Protein AF-A0AAD5DFW3-F1 (afdb_monomer_lite)

Organism: Ambrosia artemisiifolia (NCBI:txid4212)

Sequence (81 aa):
EHLALQVQEKWVHEAITSMKSANPLGLKIFLKMIREGRSKTLKQCLETEYIGISHLLGRTIGNNFYEGTRAMLVDKDKKPQ

Secondary structure (DSSP, 8-state):
-GGGGT---HHHHHHHHHHHHS-HHHHHHHHHHHHHHTTS-HHHHHHHHHHHHHHHHTTTT-SHHHHHHIIIIIS------

Structure (mmCIF, N/CA/C/O backbone):
data_AF-A0AAD5DFW3-F1
#
_entry.id   AF-A0AAD5DFW3-F1
#
loop_
_atom_site.group_PDB
_atom_site.id
_atom_site.type_symbol
_atom_site.label_atom_id
_atom_site.label_alt_id
_atom_site.label_comp_id
_atom_site.label_asym_id
_atom_site.label_entity_id
_atom_site.label_seq_id
_atom_site.pdbx_PDB_ins_code
_atom_site.Cartn_x
_atom_site.Cartn_y
_atom_site.Cartn_z
_atom_site.occupancy
_atom_site.B_iso_or_equiv
_atom_site.auth_seq_id
_atom_site.auth_comp_id
_atom_site.auth_asym_id
_atom_site.auth_atom_id
_atom_site.pdbx_PDB_model_num
ATOM 1 N N . GLU A 1 1 ? 5.255 23.102 -2.663 1.00 47.72 1 GLU A N 1
ATOM 2 C CA . GLU A 1 1 ? 6.716 23.080 -2.416 1.00 47.72 1 GLU A CA 1
ATOM 3 C C . GLU A 1 1 ? 7.138 23.828 -1.152 1.00 47.72 1 GLU A C 1
ATOM 5 O O . GLU A 1 1 ? 7.996 23.319 -0.448 1.00 47.72 1 GLU A O 1
ATOM 10 N N . HIS A 1 2 ? 6.495 24.944 -0.787 1.00 48.12 2 HIS A N 1
ATOM 11 C CA . HIS A 1 2 ? 6.881 25.762 0.377 1.00 48.12 2 HIS A CA 1
ATOM 12 C C . HIS A 1 2 ? 6.907 25.066 1.755 1.00 48.12 2 HIS A C 1
ATOM 14 O O . HIS A 1 2 ? 7.745 25.419 2.576 1.00 48.12 2 HIS A O 1
ATOM 20 N N . LEU A 1 3 ? 6.062 24.060 2.014 1.00 54.66 3 LEU A N 1
ATOM 21 C CA . LEU A 1 3 ? 6.045 23.354 3.310 1.00 54.66 3 LEU A CA 1
ATOM 22 C C . LEU A 1 3 ? 7.305 22.511 3.560 1.00 54.66 3 LEU A C 1
ATOM 24 O O . LEU A 1 3 ? 7.760 22.418 4.692 1.00 54.66 3 LEU A O 1
ATOM 28 N N . ALA A 1 4 ? 7.891 21.921 2.513 1.00 53.00 4 ALA A N 1
ATOM 29 C CA . ALA A 1 4 ? 9.075 21.072 2.658 1.00 53.00 4 ALA A CA 1
ATOM 30 C C . ALA A 1 4 ? 10.333 21.876 3.035 1.00 53.00 4 ALA A C 1
ATOM 32 O O . ALA A 1 4 ? 11.262 21.316 3.594 1.00 53.00 4 ALA A O 1
ATOM 33 N N . LEU A 1 5 ? 10.349 23.187 2.764 1.00 54.91 5 LEU A N 1
ATOM 34 C CA . LEU A 1 5 ? 11.467 24.075 3.094 1.00 54.91 5 LEU A CA 1
ATOM 35 C C . LEU A 1 5 ? 11.433 24.584 4.545 1.00 54.91 5 LEU A C 1
ATOM 37 O O . LEU A 1 5 ? 12.424 25.142 5.006 1.00 54.91 5 LEU A O 1
ATOM 41 N N . GLN A 1 6 ? 10.315 24.422 5.264 1.00 60.12 6 GLN A N 1
ATOM 42 C CA . GLN A 1 6 ? 10.173 24.899 6.648 1.00 60.12 6 GLN A CA 1
ATOM 43 C C . GLN A 1 6 ? 10.430 23.826 7.710 1.00 60.12 6 GLN A C 1
ATOM 45 O O . GLN A 1 6 ? 10.632 24.162 8.874 1.00 60.12 6 GLN A O 1
ATOM 50 N N . VAL A 1 7 ? 10.414 22.549 7.335 1.00 65.00 7 VAL A N 1
ATOM 51 C CA . VAL A 1 7 ? 10.446 21.435 8.287 1.00 65.00 7 VAL A CA 1
ATOM 52 C C . VAL A 1 7 ? 11.855 20.857 8.316 1.00 65.00 7 VAL A C 1
ATOM 54 O O . VAL A 1 7 ? 12.225 20.108 7.423 1.00 65.00 7 VAL A O 1
ATOM 57 N N . GLN A 1 8 ? 12.669 21.252 9.298 1.00 77.44 8 GLN A N 1
ATOM 58 C CA . GLN A 1 8 ? 14.091 20.879 9.384 1.00 77.44 8 GLN A CA 1
ATOM 59 C C . GLN A 1 8 ? 14.315 19.406 9.749 1.00 77.44 8 GLN A C 1
ATOM 61 O O . GLN A 1 8 ? 15.430 18.896 9.616 1.00 77.44 8 GLN A O 1
ATOM 66 N N . GLU A 1 9 ? 13.283 18.694 10.201 1.00 90.50 9 GLU A N 1
ATOM 67 C CA . GLU A 1 9 ? 13.431 17.308 10.604 1.00 90.50 9 GLU A CA 1
ATOM 68 C C . GLU A 1 9 ? 13.733 16.395 9.409 1.00 90.50 9 GLU A C 1
ATOM 70 O O . GLU A 1 9 ? 12.984 16.292 8.430 1.00 90.50 9 GLU A O 1
ATOM 75 N N . LYS A 1 10 ? 14.836 15.652 9.533 1.00 91.75 10 LYS A N 1
ATOM 76 C CA . LYS A 1 10 ? 15.295 14.676 8.539 1.00 91.75 10 LYS A CA 1
ATOM 77 C C . LYS A 1 10 ? 14.203 13.670 8.152 1.00 91.75 10 LYS A C 1
ATOM 79 O O . LYS A 1 10 ? 14.033 13.371 6.973 1.00 91.75 10 LYS A O 1
ATOM 84 N N . TRP A 1 11 ? 13.431 13.188 9.128 1.00 93.00 11 TRP A N 1
ATOM 85 C CA . TRP A 1 11 ? 12.398 12.174 8.899 1.00 93.00 11 TRP A CA 1
ATOM 86 C C . TRP A 1 11 ? 11.263 12.679 7.993 1.00 93.00 11 TRP A C 1
ATOM 88 O O . TRP A 1 11 ? 10.699 11.899 7.229 1.00 93.00 11 TRP A O 1
ATOM 98 N N . VAL A 1 12 ? 10.948 13.982 8.020 1.00 93.06 12 VAL A N 1
ATOM 99 C CA . VAL A 1 12 ? 9.906 14.563 7.156 1.00 93.06 12 VAL A CA 1
ATOM 100 C C . VAL A 1 12 ? 10.371 14.598 5.710 1.00 93.06 12 VAL A C 1
ATOM 102 O O . VAL A 1 12 ? 9.622 14.225 4.806 1.00 93.06 12 VAL A O 1
ATOM 105 N N . HIS A 1 13 ? 11.627 14.979 5.482 1.00 90.75 13 HIS A N 1
ATOM 106 C CA . HIS A 1 13 ? 12.235 14.940 4.156 1.00 90.75 13 HIS A CA 1
ATOM 107 C C . HIS A 1 13 ? 12.285 13.516 3.591 1.00 90.75 13 HIS A C 1
ATOM 109 O O . HIS A 1 13 ? 11.941 13.300 2.425 1.00 90.75 13 HIS A O 1
ATOM 115 N N . GLU A 1 14 ? 12.663 12.539 4.416 1.00 93.75 14 GLU A N 1
ATOM 116 C CA . GLU A 1 14 ? 12.671 11.120 4.048 1.00 93.75 14 GLU A CA 1
ATOM 117 C C . GLU A 1 14 ? 11.254 10.624 3.707 1.00 93.75 14 GLU A C 1
ATOM 119 O O . GLU A 1 14 ? 11.056 9.992 2.668 1.00 93.75 14 GLU A O 1
ATOM 124 N N . AL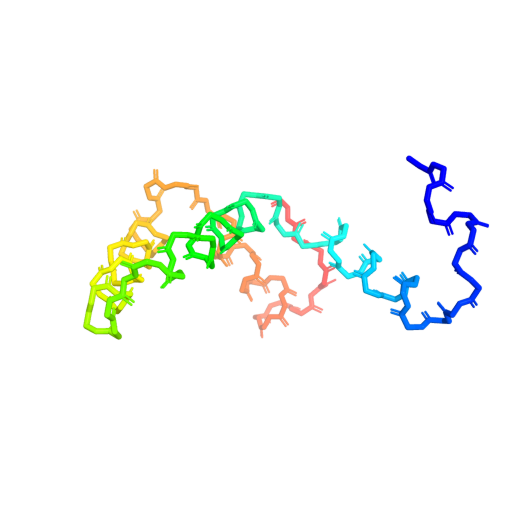A A 1 15 ? 10.246 10.986 4.509 1.00 94.06 15 ALA A N 1
ATOM 125 C CA . ALA A 1 15 ? 8.851 10.634 4.252 1.00 94.06 15 ALA A CA 1
ATOM 126 C C . ALA A 1 15 ? 8.319 11.251 2.947 1.00 94.06 15 ALA A C 1
ATOM 128 O O . ALA A 1 15 ? 7.697 10.556 2.144 1.00 94.06 15 ALA A O 1
ATOM 129 N N . ILE A 1 16 ? 8.591 12.537 2.693 1.00 93.50 16 ILE A N 1
ATOM 130 C CA . ILE A 1 16 ? 8.199 13.208 1.443 1.00 93.50 16 ILE A CA 1
ATOM 131 C C . ILE A 1 16 ? 8.875 12.544 0.242 1.00 93.50 16 ILE A C 1
ATOM 133 O O . ILE A 1 16 ? 8.220 12.303 -0.771 1.00 93.50 16 ILE A O 1
ATOM 137 N N . THR A 1 17 ? 10.166 12.235 0.350 1.00 93.38 17 THR A N 1
ATOM 138 C CA . THR A 1 17 ? 10.925 11.565 -0.714 1.00 93.38 17 THR A CA 1
ATOM 139 C C . THR A 1 17 ? 10.348 10.181 -1.009 1.00 93.38 17 THR A C 1
ATOM 141 O O . THR A 1 17 ? 10.120 9.856 -2.171 1.00 93.38 17 THR A O 1
ATOM 144 N N . SER A 1 18 ? 10.023 9.411 0.033 1.00 93.00 18 SER A N 1
ATOM 145 C CA . SER A 1 18 ? 9.365 8.104 -0.081 1.00 93.00 18 SER A CA 1
ATOM 146 C C . SER A 1 18 ? 7.987 8.197 -0.749 1.00 93.00 18 SER A C 1
ATOM 148 O O . SER A 1 18 ? 7.668 7.429 -1.653 1.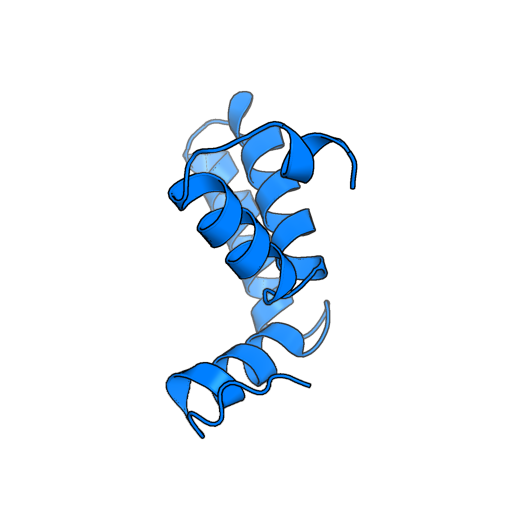00 93.00 18 SER A O 1
ATOM 150 N N . MET A 1 19 ? 7.170 9.192 -0.385 1.00 94.50 19 MET A N 1
ATOM 151 C CA . MET A 1 19 ? 5.880 9.409 -1.049 1.00 94.50 19 MET A CA 1
ATOM 152 C C . MET A 1 19 ? 6.042 9.824 -2.517 1.00 94.50 19 MET A C 1
ATOM 154 O O . MET A 1 19 ? 5.252 9.407 -3.357 1.00 94.50 19 MET A O 1
ATOM 158 N N . LYS A 1 20 ? 7.060 10.623 -2.857 1.00 92.44 20 LYS A N 1
ATOM 159 C CA . LYS A 1 20 ? 7.316 11.040 -4.246 1.00 92.44 20 LYS A CA 1
ATOM 160 C C . LYS A 1 20 ? 7.788 9.896 -5.147 1.00 92.44 20 LYS A C 1
ATOM 162 O O . LYS A 1 20 ? 7.550 9.968 -6.347 1.00 92.44 20 LYS A O 1
ATOM 167 N N . SER A 1 21 ? 8.449 8.877 -4.597 1.00 90.50 21 SER A N 1
ATOM 168 C CA . SER A 1 21 ? 8.875 7.691 -5.353 1.00 90.50 21 SER A CA 1
ATOM 169 C C . SER A 1 21 ? 7.804 6.598 -5.435 1.00 90.50 21 SER A C 1
ATOM 171 O O . SER A 1 21 ? 7.941 5.662 -6.220 1.00 90.50 21 SER A O 1
ATOM 173 N N . ALA A 1 22 ? 6.736 6.697 -4.640 1.00 91.19 22 ALA A N 1
ATOM 174 C CA . ALA A 1 22 ? 5.627 5.755 -4.659 1.00 91.19 22 ALA A CA 1
ATOM 175 C C . ALA A 1 22 ? 4.639 6.025 -5.809 1.00 91.19 22 ALA A C 1
ATOM 177 O O . ALA A 1 22 ? 4.539 7.126 -6.347 1.00 91.19 22 ALA A O 1
ATOM 178 N N . ASN A 1 23 ? 3.835 5.010 -6.141 1.00 89.94 23 ASN A N 1
ATOM 179 C CA . ASN A 1 23 ? 2.762 5.112 -7.131 1.00 89.94 23 ASN A CA 1
ATOM 180 C C . ASN A 1 23 ? 1.707 6.174 -6.720 1.00 89.94 23 ASN A C 1
ATOM 182 O O . ASN A 1 23 ? 0.989 5.957 -5.732 1.00 89.94 23 ASN A O 1
ATOM 186 N N . PRO A 1 24 ? 1.510 7.258 -7.503 1.00 91.81 24 PRO A N 1
ATOM 187 C CA . PRO A 1 24 ? 0.561 8.324 -7.173 1.00 91.81 24 PRO A CA 1
ATOM 188 C C . PRO A 1 24 ? -0.894 7.855 -7.042 1.00 91.81 24 PRO A C 1
ATOM 190 O O . PRO A 1 24 ? -1.645 8.392 -6.225 1.00 91.81 24 PRO A O 1
ATOM 193 N N . LEU A 1 25 ? -1.311 6.860 -7.834 1.00 90.94 25 LEU A N 1
ATOM 194 C CA . LEU A 1 25 ? -2.667 6.309 -7.766 1.00 90.94 25 LEU A CA 1
ATOM 195 C C . LEU A 1 25 ? -2.888 5.555 -6.451 1.00 90.94 25 LEU A C 1
ATOM 197 O O . LEU A 1 25 ? -3.892 5.781 -5.778 1.00 90.94 25 LEU A O 1
ATOM 201 N N . GLY A 1 26 ? -1.923 4.716 -6.062 1.00 90.81 26 GLY A N 1
ATOM 202 C CA . GLY A 1 26 ? -1.959 3.983 -4.798 1.00 90.81 26 GLY A CA 1
ATOM 203 C C . GLY A 1 26 ? -2.099 4.932 -3.611 1.00 90.81 26 GLY A C 1
ATOM 204 O O . GLY A 1 26 ? -3.024 4.785 -2.817 1.00 90.81 26 GLY A O 1
ATOM 205 N N . LEU A 1 27 ? -1.263 5.974 -3.545 1.00 94.75 27 LEU A N 1
ATOM 206 C CA . LEU A 1 27 ? -1.328 6.976 -2.474 1.00 94.75 27 LEU A CA 1
ATOM 207 C C . LEU A 1 27 ? -2.711 7.633 -2.353 1.00 94.75 27 LEU A C 1
ATOM 209 O O . LEU A 1 27 ? -3.223 7.792 -1.245 1.00 94.75 27 LEU A O 1
ATOM 213 N N . LYS A 1 28 ? -3.345 7.987 -3.479 1.00 94.62 28 LYS A N 1
ATOM 214 C CA . LYS A 1 28 ? -4.691 8.583 -3.486 1.00 94.62 28 LYS A CA 1
ATOM 215 C C . LYS A 1 28 ? -5.759 7.606 -2.992 1.00 94.62 28 LYS A C 1
ATOM 217 O O . LYS A 1 28 ? -6.613 8.005 -2.200 1.00 94.62 28 LYS A O 1
ATOM 222 N N . ILE A 1 29 ? -5.707 6.349 -3.441 1.00 93.62 29 ILE A N 1
ATOM 223 C CA . ILE A 1 29 ? -6.647 5.298 -3.026 1.00 93.62 29 ILE A CA 1
ATOM 224 C C . ILE A 1 29 ? -6.527 5.052 -1.520 1.00 93.62 29 ILE A C 1
ATOM 226 O O . ILE A 1 29 ? -7.519 5.182 -0.805 1.00 93.62 29 ILE A O 1
ATOM 230 N N . PHE A 1 30 ? -5.315 4.798 -1.020 1.00 93.75 30 PHE A N 1
ATOM 231 C CA . PHE 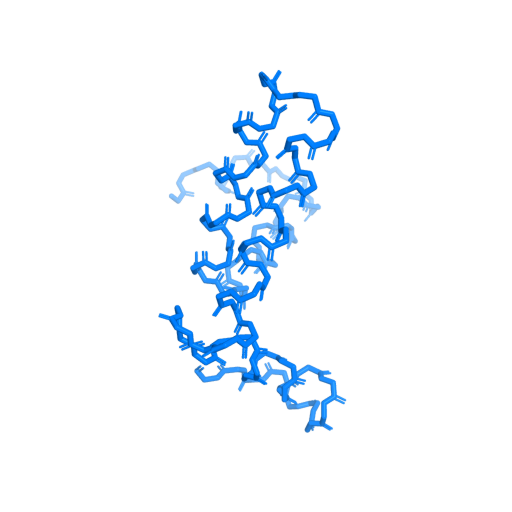A 1 30 ? -5.086 4.553 0.405 1.00 93.75 30 PHE A CA 1
ATOM 232 C C . PHE A 1 30 ? -5.489 5.753 1.267 1.00 93.75 30 PHE A C 1
ATOM 234 O O . PHE A 1 30 ? -6.167 5.581 2.279 1.00 93.75 30 PHE A O 1
ATOM 241 N N . LEU A 1 31 ? -5.165 6.984 0.853 1.00 96.94 31 LEU A N 1
ATOM 242 C CA . LEU A 1 31 ? -5.585 8.182 1.582 1.00 96.94 31 LEU A CA 1
ATOM 243 C C . LEU A 1 31 ? -7.115 8.307 1.659 1.00 96.94 31 LEU A C 1
ATOM 245 O O . LEU A 1 31 ? -7.649 8.676 2.707 1.00 96.94 31 LEU A O 1
ATOM 249 N N . LYS A 1 32 ? -7.828 8.002 0.566 1.00 95.69 32 LYS A N 1
ATOM 250 C CA . LYS A 1 32 ? -9.298 7.984 0.546 1.00 95.69 32 LYS A CA 1
ATOM 251 C C . LYS A 1 32 ? -9.844 6.921 1.500 1.00 95.69 32 LYS A C 1
ATOM 253 O O . LYS A 1 32 ? -10.703 7.248 2.315 1.00 95.69 32 LYS A O 1
ATOM 258 N N . MET A 1 33 ? -9.303 5.703 1.460 1.00 96.19 33 MET A N 1
ATOM 259 C CA . MET A 1 33 ? -9.710 4.604 2.344 1.00 96.19 33 MET A CA 1
ATOM 260 C C . MET A 1 33 ? -9.508 4.951 3.822 1.00 96.19 33 MET A C 1
ATOM 262 O O . MET A 1 33 ? -10.427 4.772 4.615 1.00 96.19 33 MET A O 1
ATOM 266 N N . ILE A 1 34 ? -8.363 5.541 4.184 1.00 96.44 34 ILE A N 1
ATOM 267 C CA . ILE A 1 34 ? -8.078 5.990 5.558 1.00 96.44 34 ILE A CA 1
ATOM 268 C C . ILE A 1 34 ? -9.081 7.057 6.014 1.00 96.44 34 ILE A C 1
ATOM 270 O O . ILE A 1 34 ? -9.563 7.022 7.146 1.00 96.44 34 ILE A O 1
ATOM 274 N N . ARG A 1 35 ? -9.398 8.031 5.151 1.00 97.69 35 ARG A N 1
ATOM 275 C CA . ARG A 1 35 ? -10.343 9.109 5.484 1.00 97.69 35 ARG A CA 1
ATOM 276 C C . ARG A 1 35 ? -11.760 8.582 5.691 1.00 97.69 35 ARG A C 1
ATOM 278 O O . ARG A 1 35 ? -12.397 8.967 6.665 1.00 97.69 35 ARG A O 1
ATOM 285 N N . GLU A 1 36 ? -12.225 7.696 4.816 1.00 96.38 36 GLU A N 1
ATOM 286 C CA . GLU A 1 36 ? -13.543 7.062 4.935 1.00 96.38 36 GLU A CA 1
ATOM 287 C C . GLU A 1 36 ? -13.626 6.074 6.101 1.00 96.38 36 GLU A C 1
ATOM 289 O O . GLU A 1 36 ? -14.684 5.918 6.702 1.00 96.38 36 GLU A O 1
ATOM 294 N N . GLY A 1 37 ? -12.513 5.421 6.444 1.00 97.31 37 GLY A N 1
ATOM 295 C CA . GLY A 1 37 ? -12.439 4.473 7.552 1.00 97.31 37 GLY A CA 1
ATOM 296 C C . GLY A 1 37 ? -12.804 5.087 8.905 1.00 97.31 37 GLY A C 1
ATOM 297 O O . GLY A 1 37 ? -13.316 4.390 9.773 1.00 97.31 37 GLY A O 1
ATOM 298 N N . ARG A 1 38 ? -12.630 6.407 9.077 1.00 97.25 38 ARG A N 1
ATOM 299 C CA . ARG A 1 38 ? -12.954 7.121 10.328 1.00 97.25 38 ARG A CA 1
ATOM 300 C C . ARG A 1 38 ? -14.426 7.024 10.731 1.00 97.25 38 ARG A C 1
ATOM 302 O O . ARG A 1 38 ? -14.732 7.175 11.907 1.00 97.25 38 ARG A O 1
ATOM 309 N N . SER A 1 39 ? -15.320 6.808 9.769 1.00 97.19 39 SER A N 1
ATOM 310 C CA . SER A 1 39 ? -16.763 6.680 9.990 1.00 97.19 39 SER A CA 1
ATOM 311 C C . SER A 1 39 ? -17.280 5.256 9.769 1.00 97.19 39 SER A C 1
ATOM 313 O O . SER A 1 39 ? -18.490 5.058 9.692 1.00 97.19 39 SER A O 1
ATOM 315 N N . LYS A 1 40 ? -16.389 4.272 9.598 1.00 97.69 40 LYS A N 1
ATOM 316 C CA . LYS A 1 40 ? -16.728 2.880 9.285 1.00 97.69 40 LYS A CA 1
ATOM 317 C C . LYS A 1 40 ? -16.361 1.974 10.459 1.00 97.69 40 LYS A C 1
ATOM 319 O O . LYS A 1 40 ? -15.413 2.222 11.198 1.00 97.69 40 LYS A O 1
ATOM 324 N N . THR A 1 41 ? -17.106 0.887 10.611 1.00 98.44 41 THR A N 1
ATOM 325 C CA . THR A 1 41 ? -16.689 -0.237 11.459 1.00 98.44 41 THR A CA 1
ATOM 326 C C . THR A 1 41 ? -15.518 -0.981 10.815 1.00 98.44 41 THR A C 1
ATOM 328 O O . THR A 1 41 ? -15.324 -0.911 9.600 1.00 98.44 41 THR A O 1
ATOM 331 N N . LEU A 1 42 ? -14.781 -1.773 11.602 1.00 98.06 42 LEU A N 1
ATOM 332 C CA . LEU A 1 42 ? -13.702 -2.622 11.081 1.00 98.06 42 LEU A CA 1
ATOM 333 C C . LEU A 1 42 ? -14.173 -3.506 9.913 1.00 98.06 42 LEU A C 1
ATOM 335 O O . LEU A 1 42 ? -13.495 -3.587 8.894 1.00 98.06 42 LEU A O 1
ATOM 339 N N . LYS A 1 43 ? -15.361 -4.115 10.031 1.00 98.50 43 LYS A N 1
ATOM 340 C CA . LYS A 1 43 ? -15.940 -4.955 8.974 1.00 98.50 43 LYS A CA 1
ATOM 341 C C . LYS A 1 43 ? -16.095 -4.185 7.657 1.00 98.50 43 LYS A C 1
ATOM 343 O O . LYS A 1 43 ? -15.669 -4.666 6.615 1.00 98.50 43 LYS A O 1
ATOM 348 N N . GLN A 1 44 ? -16.641 -2.973 7.713 1.00 98.25 44 GLN A N 1
ATOM 349 C CA . GLN A 1 44 ? -16.838 -2.129 6.530 1.00 98.25 44 GLN A CA 1
ATOM 350 C C . GLN A 1 44 ? -15.512 -1.646 5.920 1.00 98.25 44 GLN A C 1
ATOM 352 O O . GLN A 1 44 ? -15.413 -1.480 4.701 1.00 98.25 44 GLN A O 1
ATOM 357 N N . CYS A 1 45 ? -14.486 -1.415 6.745 1.00 98.19 45 CYS A N 1
ATOM 358 C CA . CYS A 1 45 ? -13.135 -1.133 6.257 1.00 98.19 45 CYS A CA 1
ATOM 359 C C . CYS A 1 45 ? -12.581 -2.325 5.468 1.00 98.19 45 CYS A C 1
ATOM 361 O O . CYS A 1 45 ? -12.169 -2.142 4.325 1.00 98.19 45 CYS A O 1
ATOM 363 N N . LEU A 1 46 ? -12.670 -3.538 6.023 1.00 98.19 46 LEU A N 1
ATOM 364 C CA . LEU A 1 46 ? -12.205 -4.765 5.368 1.00 98.19 46 LEU A CA 1
ATOM 365 C C . LEU A 1 46 ? -12.962 -5.057 4.063 1.00 98.19 46 LEU A C 1
ATOM 367 O O . LEU A 1 46 ? -12.350 -5.449 3.075 1.00 98.19 46 LEU A O 1
ATOM 371 N N . GLU A 1 47 ? -14.275 -4.818 4.015 1.00 97.94 47 GLU A N 1
ATOM 372 C CA . GLU A 1 47 ? -15.065 -4.928 2.778 1.00 97.94 47 GLU A CA 1
ATOM 373 C C . GLU A 1 47 ? -14.579 -3.935 1.706 1.00 97.94 47 GLU A C 1
ATOM 375 O O . GLU A 1 47 ? -14.420 -4.295 0.539 1.00 97.94 47 GLU A O 1
ATOM 380 N N . THR A 1 48 ? -14.284 -2.693 2.108 1.00 96.38 48 THR A N 1
ATOM 381 C CA . THR A 1 48 ? -13.735 -1.668 1.203 1.00 96.38 48 THR A CA 1
ATOM 382 C C . THR A 1 48 ? -12.343 -2.070 0.695 1.00 96.38 48 THR A C 1
ATOM 384 O O . THR A 1 48 ? -12.056 -1.943 -0.496 1.00 96.38 48 THR A O 1
ATOM 387 N N . GLU A 1 49 ? -11.482 -2.573 1.583 1.00 96.25 49 GLU A N 1
ATOM 388 C CA . GLU A 1 49 ? -10.139 -3.063 1.253 1.00 96.25 49 GLU A CA 1
ATOM 389 C C . GLU A 1 49 ? -10.184 -4.243 0.289 1.00 96.25 49 GLU A C 1
ATOM 391 O O . GLU A 1 49 ? -9.472 -4.237 -0.715 1.00 96.25 49 GLU A O 1
ATOM 396 N N . TYR A 1 50 ? -11.062 -5.213 0.536 1.00 97.06 50 TYR A N 1
ATOM 397 C CA . TYR A 1 50 ? -11.240 -6.375 -0.325 1.00 97.06 50 TYR A CA 1
ATOM 398 C C . TYR A 1 50 ? -11.599 -5.977 -1.764 1.00 97.06 50 TYR A C 1
ATOM 400 O O . TYR A 1 50 ? -10.985 -6.469 -2.715 1.00 97.06 50 TYR A O 1
ATOM 408 N N . ILE A 1 51 ? -12.540 -5.044 -1.938 1.00 95.31 51 ILE A N 1
ATOM 409 C CA . ILE A 1 51 ? -12.933 -4.534 -3.260 1.00 95.31 51 ILE A CA 1
ATOM 410 C C . ILE A 1 51 ? -11.755 -3.813 -3.927 1.00 95.31 51 ILE A C 1
ATOM 412 O O . ILE A 1 51 ? -11.429 -4.088 -5.084 1.00 95.31 51 ILE A O 1
ATOM 416 N N . GLY A 1 52 ? -11.073 -2.926 -3.196 1.00 93.31 52 GLY A N 1
ATOM 417 C CA . GLY A 1 52 ? -9.921 -2.185 -3.713 1.00 93.31 52 GLY A CA 1
ATOM 418 C C . GLY A 1 52 ? -8.782 -3.101 -4.173 1.00 93.31 52 GLY A C 1
ATOM 419 O O . GLY A 1 52 ? -8.251 -2.928 -5.272 1.00 93.31 52 GLY A O 1
ATOM 420 N N . ILE A 1 53 ? -8.447 -4.114 -3.371 1.00 93.25 53 ILE A N 1
ATOM 421 C CA . ILE A 1 53 ? -7.418 -5.110 -3.695 1.00 93.25 53 ILE A CA 1
ATOM 422 C C . ILE A 1 53 ? -7.851 -5.970 -4.885 1.00 93.25 53 ILE A C 1
ATOM 424 O O . ILE A 1 53 ? -7.034 -6.244 -5.761 1.00 93.25 53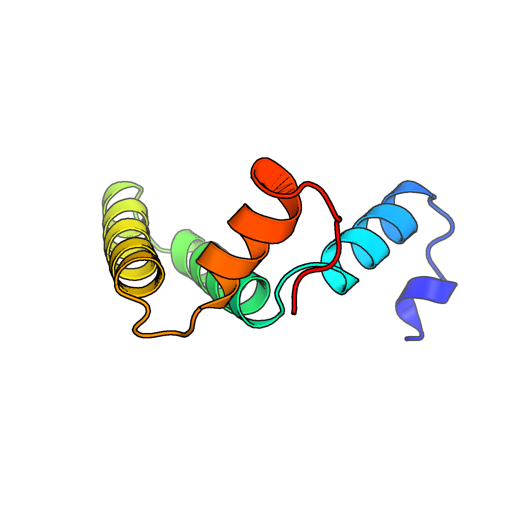 ILE A O 1
ATOM 428 N N . SER A 1 54 ? -9.127 -6.347 -4.976 1.00 95.75 54 SER A N 1
ATOM 429 C CA . SER A 1 54 ? -9.644 -7.121 -6.112 1.00 95.75 54 SER A CA 1
ATOM 430 C C . SER A 1 54 ? -9.475 -6.370 -7.434 1.00 95.75 54 SER A C 1
ATOM 432 O O . SER A 1 54 ? -9.026 -6.950 -8.419 1.00 95.75 54 SER A O 1
ATOM 434 N N . HIS A 1 55 ? -9.743 -5.062 -7.452 1.00 94.50 55 HIS A N 1
ATOM 435 C CA . HIS A 1 55 ? -9.491 -4.215 -8.621 1.00 94.50 55 HIS A CA 1
ATOM 436 C C . HIS A 1 55 ? -7.999 -4.069 -8.949 1.00 94.50 55 HIS A C 1
ATOM 438 O O . HIS A 1 55 ? -7.615 -4.059 -10.121 1.00 94.50 55 HIS A O 1
ATOM 444 N N . LEU A 1 56 ? -7.152 -3.976 -7.921 1.00 92.25 56 LEU A N 1
ATOM 445 C CA . LEU A 1 56 ? -5.701 -3.889 -8.068 1.00 92.25 56 LEU A CA 1
ATOM 446 C C . LEU A 1 56 ? -5.117 -5.160 -8.704 1.00 92.25 56 LEU A C 1
ATOM 448 O O . LEU A 1 56 ? -4.379 -5.082 -9.684 1.00 92.25 56 LEU A O 1
ATOM 452 N N . LEU A 1 57 ? -5.487 -6.328 -8.173 1.00 93.31 57 LEU A N 1
ATOM 453 C CA . LEU A 1 57 ? -5.061 -7.636 -8.678 1.00 93.31 57 LEU A CA 1
ATOM 454 C C . LEU A 1 57 ? -5.699 -7.949 -10.037 1.00 93.31 57 LEU A C 1
ATOM 456 O O . LEU A 1 57 ? -5.044 -8.474 -10.930 1.00 93.31 57 LEU A O 1
ATOM 460 N N . GLY A 1 58 ? -6.954 -7.553 -10.239 1.00 95.25 58 GLY A N 1
ATOM 461 C CA . GLY A 1 58 ? -7.645 -7.662 -11.522 1.00 95.25 58 GLY A CA 1
ATOM 462 C C . GLY A 1 58 ? -7.124 -6.709 -12.603 1.00 95.25 58 GLY A C 1
ATOM 463 O O . GLY A 1 58 ? -7.626 -6.751 -13.723 1.00 95.25 58 GLY A O 1
ATOM 464 N N . ARG A 1 59 ? -6.144 -5.842 -12.292 1.00 93.25 59 ARG A N 1
ATOM 465 C CA . ARG A 1 59 ? -5.565 -4.831 -13.202 1.00 93.25 59 ARG A CA 1
ATOM 466 C C . ARG A 1 59 ? -6.587 -3.844 -13.769 1.00 93.25 59 ARG A C 1
ATOM 468 O O . ARG A 1 59 ? -6.304 -3.141 -14.737 1.00 93.25 59 ARG A O 1
ATOM 475 N N . THR A 1 60 ? -7.763 -3.723 -13.152 1.00 94.31 60 THR A N 1
ATOM 476 C CA . THR A 1 60 ? -8.836 -2.844 -13.648 1.00 94.31 60 THR A CA 1
ATOM 477 C C . THR A 1 60 ? -8.536 -1.366 -13.404 1.00 94.31 60 THR A C 1
ATOM 479 O O . THR A 1 60 ? -9.165 -0.500 -13.998 1.00 94.31 60 THR A O 1
ATOM 482 N N . ILE A 1 61 ? -7.582 -1.075 -12.516 1.00 88.44 61 ILE A N 1
ATOM 483 C CA . ILE A 1 61 ? -7.110 0.275 -12.177 1.00 88.44 61 ILE A CA 1
ATOM 484 C C . ILE A 1 61 ? -5.646 0.504 -12.596 1.00 88.44 61 ILE A C 1
ATOM 486 O O . ILE A 1 61 ? -4.997 1.425 -12.105 1.00 88.44 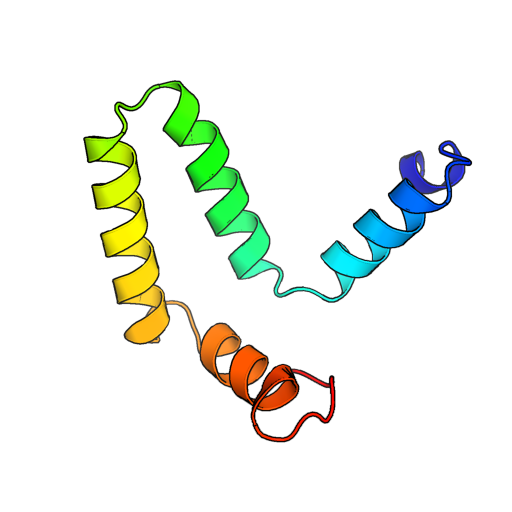61 ILE A O 1
ATOM 490 N N . GLY A 1 62 ? -5.124 -0.330 -13.503 1.00 88.75 62 GLY A N 1
ATOM 491 C CA . GLY A 1 62 ? -3.770 -0.234 -14.052 1.00 88.75 62 GLY A CA 1
ATOM 492 C C . GLY A 1 62 ? -2.805 -1.310 -13.547 1.00 88.75 62 GLY A C 1
ATOM 493 O O . GLY A 1 62 ? -3.139 -2.142 -12.704 1.00 88.75 62 GLY A O 1
ATOM 494 N N . ASN A 1 63 ? -1.579 -1.279 -14.076 1.00 92.88 63 ASN A N 1
ATOM 495 C CA . ASN A 1 63 ? -0.551 -2.301 -13.834 1.00 92.88 63 ASN A CA 1
ATOM 496 C C . ASN A 1 63 ? 0.480 -1.914 -12.765 1.00 92.88 63 ASN A C 1
ATOM 498 O O . ASN A 1 63 ? 1.370 -2.706 -12.464 1.00 92.88 63 ASN A O 1
ATOM 502 N N . ASN A 1 64 ? 0.341 -0.737 -12.152 1.00 90.62 64 ASN A N 1
ATOM 503 C CA . ASN A 1 64 ? 1.339 -0.164 -11.243 1.00 90.62 64 ASN A CA 1
ATOM 504 C C . ASN A 1 64 ? 1.657 -1.065 -10.039 1.00 90.62 64 ASN A C 1
ATOM 506 O O . ASN A 1 64 ? 2.757 -0.996 -9.501 1.00 90.62 64 ASN A O 1
ATOM 510 N N . PHE A 1 65 ? 0.713 -1.905 -9.597 1.00 91.50 65 PHE A N 1
ATOM 511 C CA . PHE A 1 65 ? 0.988 -2.902 -8.558 1.00 91.50 65 PHE A CA 1
ATOM 512 C C . PHE A 1 65 ? 1.996 -3.946 -9.032 1.00 91.50 65 PHE A C 1
ATOM 514 O O . PHE A 1 65 ? 3.017 -4.143 -8.385 1.00 91.50 65 PHE A O 1
ATOM 521 N N . TYR A 1 66 ? 1.735 -4.563 -10.185 1.00 94.12 66 TYR A N 1
ATOM 522 C CA . TYR A 1 66 ? 2.616 -5.573 -10.766 1.00 94.12 66 TYR A CA 1
ATOM 523 C C . TYR A 1 66 ? 3.980 -4.991 -11.116 1.00 94.12 66 TYR A C 1
ATOM 525 O O . TYR A 1 66 ? 4.993 -5.617 -10.825 1.00 94.12 66 TYR A O 1
ATOM 533 N N . GLU A 1 67 ? 4.009 -3.784 -11.676 1.00 94.44 67 GLU A N 1
ATOM 534 C CA . GLU A 1 6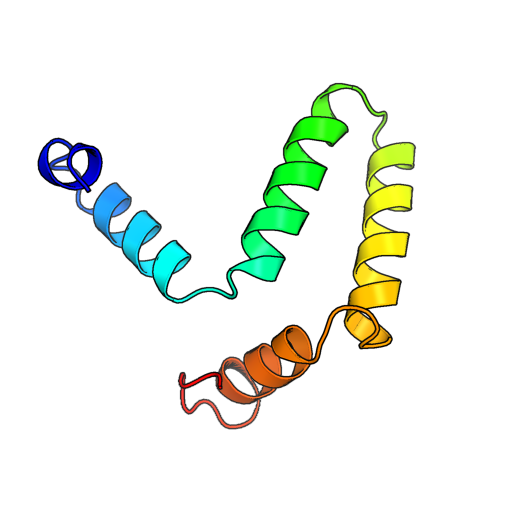7 ? 5.257 -3.100 -12.004 1.00 94.44 67 GLU A CA 1
ATOM 535 C C . GLU A 1 67 ? 6.048 -2.717 -10.747 1.00 94.44 67 GLU A C 1
ATOM 537 O O . GLU A 1 67 ? 7.251 -2.958 -10.667 1.00 94.44 67 GLU A O 1
ATOM 542 N N . GLY A 1 68 ? 5.370 -2.232 -9.703 1.00 93.12 68 GLY A N 1
ATOM 543 C CA . GLY A 1 68 ? 5.991 -1.998 -8.401 1.00 93.12 68 GLY A CA 1
ATOM 544 C C . GLY A 1 68 ? 6.562 -3.280 -7.787 1.00 93.12 68 GLY A C 1
ATOM 545 O O . GLY A 1 68 ? 7.693 -3.284 -7.302 1.00 93.12 68 GLY A O 1
ATOM 546 N N . THR A 1 69 ? 5.822 -4.392 -7.843 1.00 94.25 69 THR A N 1
ATOM 547 C CA . THR A 1 69 ? 6.301 -5.707 -7.388 1.00 94.25 69 THR A CA 1
ATOM 548 C C . THR A 1 69 ? 7.501 -6.178 -8.202 1.00 94.25 69 THR A C 1
ATOM 550 O O . THR A 1 69 ? 8.483 -6.636 -7.615 1.00 94.25 69 THR A O 1
ATOM 553 N N . ARG A 1 70 ? 7.458 -6.034 -9.531 1.00 96.81 70 ARG A N 1
ATOM 554 C CA . ARG A 1 70 ? 8.568 -6.382 -10.419 1.00 96.81 70 ARG A CA 1
ATOM 555 C C . ARG A 1 70 ? 9.825 -5.602 -10.032 1.00 96.81 70 ARG A C 1
ATOM 557 O O . ARG A 1 70 ? 10.832 -6.215 -9.684 1.00 96.81 70 ARG A O 1
ATOM 564 N N . ALA A 1 71 ? 9.736 -4.274 -9.997 1.00 96.25 71 ALA A N 1
ATOM 565 C CA . ALA A 1 71 ? 10.862 -3.385 -9.729 1.00 96.25 71 ALA A CA 1
ATOM 566 C C . ALA A 1 71 ? 11.470 -3.569 -8.328 1.00 96.25 71 ALA A C 1
ATOM 568 O O . ALA A 1 71 ? 12.684 -3.457 -8.148 1.00 96.25 71 ALA A O 1
ATOM 569 N N . MET A 1 72 ? 10.641 -3.853 -7.316 1.00 94.62 72 MET A N 1
ATOM 570 C CA . MET A 1 72 ? 11.089 -3.906 -5.919 1.00 94.62 72 MET A CA 1
ATOM 571 C C . MET A 1 72 ? 11.463 -5.309 -5.436 1.00 94.62 72 MET A C 1
ATOM 573 O O . MET A 1 72 ? 12.392 -5.438 -4.638 1.00 94.62 72 MET A O 1
ATOM 577 N N . LEU A 1 73 ? 10.747 -6.350 -5.873 1.00 96.12 73 LEU A N 1
ATOM 578 C CA . LEU A 1 73 ? 10.865 -7.702 -5.312 1.00 96.12 73 LEU A CA 1
ATOM 579 C C . LEU A 1 73 ? 11.408 -8.733 -6.305 1.00 96.12 73 LEU A C 1
ATOM 581 O O . LEU A 1 73 ? 12.140 -9.626 -5.877 1.00 96.12 73 LEU A O 1
ATOM 585 N N . VAL A 1 74 ? 11.074 -8.614 -7.595 1.00 96.38 74 VAL A N 1
ATOM 586 C CA . VAL A 1 74 ? 11.465 -9.597 -8.622 1.00 96.38 74 VAL A CA 1
ATOM 587 C C . VAL A 1 74 ? 12.815 -9.227 -9.232 1.00 96.38 74 VAL A C 1
ATOM 589 O O . VAL A 1 74 ? 13.819 -9.863 -8.923 1.00 96.38 74 VAL A O 1
ATOM 592 N N . ASP A 1 75 ? 12.852 -8.154 -10.019 1.00 97.44 75 ASP A N 1
ATOM 593 C CA . ASP A 1 75 ? 14.047 -7.715 -10.747 1.00 97.44 75 ASP A CA 1
ATOM 594 C C . ASP A 1 75 ? 14.967 -6.873 -9.857 1.00 97.44 75 ASP A C 1
ATOM 596 O O . ASP A 1 75 ? 16.169 -6.781 -10.101 1.00 97.44 75 ASP A O 1
ATOM 600 N N . LYS A 1 76 ? 14.409 -6.280 -8.788 1.00 95.44 76 LYS A N 1
ATOM 601 C CA . LYS A 1 76 ? 15.128 -5.477 -7.780 1.00 95.44 76 LYS A CA 1
ATOM 602 C C . LYS A 1 76 ? 15.911 -4.300 -8.378 1.00 95.44 76 LYS A C 1
ATOM 604 O O . LYS A 1 76 ? 16.880 -3.828 -7.781 1.00 95.44 76 LYS A O 1
ATOM 609 N N . ASP A 1 77 ? 15.473 -3.796 -9.529 1.00 95.88 77 ASP A N 1
ATOM 610 C CA . ASP A 1 77 ? 16.074 -2.647 -10.207 1.00 95.88 77 ASP A CA 1
ATOM 611 C C . ASP A 1 77 ? 15.739 -1.305 -9.532 1.00 95.88 77 ASP A C 1
ATOM 613 O O . ASP A 1 77 ? 16.414 -0.306 -9.790 1.00 95.88 77 ASP A O 1
ATOM 617 N N . LYS A 1 78 ? 14.727 -1.289 -8.646 1.00 91.56 78 LYS A N 1
ATOM 618 C CA . LYS A 1 78 ? 14.186 -0.098 -7.970 1.00 91.56 78 LYS A CA 1
ATOM 619 C C . LYS A 1 78 ? 13.766 1.009 -8.949 1.00 91.56 78 LYS A C 1
ATOM 621 O O . LYS A 1 78 ? 13.834 2.191 -8.608 1.00 91.56 78 LYS A O 1
ATOM 626 N N . LYS A 1 79 ? 13.344 0.637 -10.160 1.00 91.50 79 LYS A N 1
ATOM 627 C CA . LYS A 1 79 ? 12.958 1.545 -11.250 1.00 91.50 79 LYS A CA 1
ATOM 628 C C . LYS A 1 79 ? 11.594 1.153 -11.836 1.00 91.50 79 LYS A C 1
ATOM 630 O O . LYS A 1 79 ? 11.542 0.655 -12.963 1.00 91.50 79 LYS A O 1
ATOM 635 N N . PRO A 1 80 ? 10.496 1.380 -11.091 1.00 89.38 80 PRO A N 1
ATOM 636 C CA . PRO A 1 80 ? 9.153 1.156 -11.615 1.00 89.38 80 PRO A CA 1
ATOM 637 C C . PRO A 1 80 ? 8.866 2.099 -12.795 1.00 89.38 80 PRO A C 1
ATOM 639 O O . PRO A 1 80 ? 9.240 3.273 -12.740 1.00 89.38 80 PRO A O 1
ATOM 642 N N . GLN A 1 81 ? 8.230 1.568 -13.841 1.00 85.25 81 GLN A N 1
ATOM 643 C CA . GLN A 1 81 ? 7.795 2.294 -15.045 1.00 85.25 81 GLN A CA 1
ATOM 644 C C . GLN A 1 81 ? 6.343 2.785 -14.963 1.00 85.25 81 GLN A C 1
ATOM 646 O O . GLN A 1 81 ? 5.500 2.099 -14.339 1.00 85.25 81 GLN A O 1
#

InterPro domains:
  IPR029045 ClpP/crotonase-like domain superfamily [SSF52096] (7-79)
  IPR032259 Enoyl-CoA hydratase/isomerase, HIBYL-CoA-H type [PTHR43176] (5-81)
  IPR045004 Enoyl-CoA hydratase/isomerase domain [PF16113] (7-81)

Foldseek 3Di:
DVVVVPDPDPVVVVVVVVCVLADPVVVVLVVVLVVVCVVDDPVVSVVSVVVVVCCQVVCVVHCQVVQVCCCCPNVVVSDRD

Radius of gyration: 15.61 Å; chains: 1; bounding box: 33×35×26 Å

pLDDT: mean 90.59, std 11.6, range [47.72, 98.5]